Protein AF-A0A382A2X5-F1 (afdb_monomer_lite)

Foldseek 3Di:
DDDDDDDAFDWDKDKDKDKDWPFDFPDKDWPDWDWDDDPDQKIKIKTWMWTATPNDTDIFIFMFIDHPVDDPVVRNVNRVVRRRVVCSVVPIDMDMDMDIDIDGCPVDDDFPWDWDWDFDQDVPPGTDIDIDTDTDDD

Organism: NCBI:txid408172

pLDDT: mean 81.35, std 16.0, range [32.41, 98.06]

Sequence (138 aa):
MTTSAYADAPCNYTNNDKVTFQGQIESIKIMKRSVSPYIDDTRKCIVNIRAKIKDEWYPAVGEFTFSPDMTENDACNHAEHRAKVKVLNDKIPIILESEKNIKCSLTKPKQSCKFIYMNVIMKDLGQQKVRMLNCEKK

Radius of gyration: 34.16 Å; chains: 1; bounding box: 73×80×57 Å

Structure (mmCIF, N/CA/C/O backbone):
data_AF-A0A382A2X5-F1
#
_entry.id   AF-A0A382A2X5-F1
#
loop_
_atom_site.group_PDB
_atom_site.id
_atom_site.type_symbol
_atom_site.label_atom_id
_atom_site.label_alt_id
_atom_site.label_comp_id
_atom_site.label_asym_id
_atom_site.label_entity_id
_atom_site.label_seq_id
_atom_site.pdbx_PDB_ins_code
_atom_site.Cartn_x
_atom_site.Cartn_y
_atom_site.Cartn_z
_atom_site.occupancy
_atom_site.B_iso_or_equiv
_atom_site.auth_seq_id
_atom_site.auth_comp_id
_atom_site.auth_asym_id
_atom_site.auth_atom_id
_atom_site.pdbx_PDB_model_num
ATOM 1 N N . MET A 1 1 ? -31.567 50.053 -0.820 1.00 32.41 1 MET A N 1
ATOM 2 C CA . MET A 1 1 ? -31.714 49.493 0.541 1.00 32.41 1 MET A CA 1
ATOM 3 C C . MET A 1 1 ? -30.603 48.477 0.738 1.00 32.41 1 MET A C 1
ATOM 5 O O . MET A 1 1 ? -30.550 47.515 -0.011 1.00 32.41 1 MET A O 1
ATOM 9 N N . THR A 1 2 ? -29.668 48.738 1.647 1.00 34.53 2 THR A N 1
ATOM 10 C CA . THR A 1 2 ? -28.502 47.890 1.932 1.00 34.53 2 THR A CA 1
ATOM 11 C C . THR A 1 2 ? -28.832 46.950 3.089 1.00 34.53 2 THR A C 1
ATOM 13 O O . THR A 1 2 ? -29.053 47.390 4.212 1.00 34.53 2 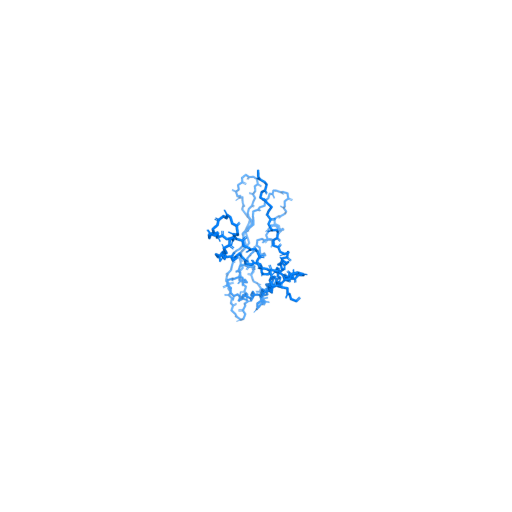THR A O 1
ATOM 16 N N . THR A 1 3 ? -28.910 45.648 2.817 1.00 39.44 3 THR A N 1
ATOM 17 C CA . THR A 1 3 ? -29.064 44.609 3.842 1.00 39.44 3 THR A CA 1
ATOM 18 C C . THR A 1 3 ? -27.700 44.294 4.444 1.00 39.44 3 THR A C 1
ATOM 20 O O . THR A 1 3 ? -26.855 43.684 3.791 1.00 39.44 3 THR A O 1
ATOM 23 N N . SER A 1 4 ? -27.467 44.716 5.684 1.00 39.19 4 SER A N 1
ATOM 24 C CA . SER A 1 4 ? -26.286 44.341 6.460 1.00 39.19 4 SER A CA 1
ATOM 25 C C . SER A 1 4 ? -26.380 42.859 6.839 1.00 39.19 4 SER A C 1
ATOM 27 O O . SER A 1 4 ? -27.227 42.468 7.643 1.00 39.19 4 SER A O 1
ATOM 29 N N . ALA A 1 5 ? -25.519 42.028 6.253 1.00 41.47 5 ALA A N 1
ATOM 30 C CA . ALA A 1 5 ? -25.327 40.648 6.680 1.00 41.47 5 ALA A CA 1
ATOM 31 C C . ALA A 1 5 ? -24.723 40.647 8.094 1.00 41.47 5 ALA A C 1
ATOM 33 O O . ALA A 1 5 ? -23.635 41.178 8.317 1.00 41.47 5 ALA A O 1
ATOM 34 N N . TYR A 1 6 ? -25.441 40.082 9.066 1.00 44.62 6 TYR A N 1
ATOM 35 C CA . TYR A 1 6 ? -24.888 39.809 10.388 1.00 44.62 6 TYR A CA 1
ATOM 36 C C . TYR A 1 6 ? -23.851 38.694 10.237 1.00 44.62 6 TYR A C 1
ATOM 38 O O . TYR A 1 6 ? -24.223 37.550 9.999 1.00 44.62 6 TYR A O 1
ATOM 46 N N . ALA A 1 7 ? -22.565 39.025 10.350 1.00 47.22 7 ALA A N 1
ATOM 47 C CA . ALA A 1 7 ? -21.515 38.020 10.445 1.00 47.22 7 ALA A CA 1
ATOM 48 C C . ALA A 1 7 ? -21.702 37.230 11.751 1.00 47.22 7 ALA A C 1
ATOM 50 O O . ALA A 1 7 ? -21.645 37.809 12.841 1.00 47.22 7 ALA A O 1
ATOM 51 N N . ASP A 1 8 ? -21.966 35.927 11.636 1.00 54.44 8 ASP A N 1
ATOM 52 C CA . ASP A 1 8 ? -21.886 34.995 12.758 1.00 54.44 8 ASP A CA 1
ATOM 53 C C . ASP A 1 8 ? -20.477 35.056 13.359 1.00 54.44 8 ASP A C 1
ATOM 55 O O . ASP A 1 8 ? -19.482 35.192 12.642 1.00 54.44 8 ASP A O 1
ATOM 59 N N . ALA A 1 9 ? -20.384 35.014 14.690 1.00 59.12 9 ALA A N 1
ATOM 60 C CA . ALA A 1 9 ? -19.094 35.019 15.368 1.00 59.12 9 ALA A CA 1
ATOM 61 C C . ALA A 1 9 ? -18.222 33.868 14.827 1.00 59.12 9 ALA A C 1
ATOM 63 O O . ALA A 1 9 ? -18.739 32.759 14.672 1.00 59.12 9 ALA A O 1
ATOM 64 N N . PRO A 1 10 ? -16.924 34.090 14.536 1.00 65.06 10 PRO A N 1
ATOM 65 C CA . PRO A 1 10 ? -16.103 33.071 13.901 1.00 65.06 10 PRO A CA 1
ATOM 66 C C . PRO A 1 10 ? -15.951 31.877 14.850 1.00 65.06 10 PRO A C 1
ATOM 68 O O . PRO A 1 10 ? -15.271 31.952 15.877 1.00 65.06 10 PRO A O 1
ATOM 71 N N . CYS A 1 11 ? -16.625 30.775 14.525 1.00 61.97 11 CYS A N 1
ATOM 72 C CA . CYS A 1 11 ? -16.339 29.475 15.107 1.00 61.97 11 CYS A CA 1
ATOM 73 C C . CYS A 1 11 ? -15.144 28.896 14.356 1.00 61.97 11 CYS A C 1
ATOM 75 O O . CYS A 1 11 ? -15.245 28.550 13.181 1.00 61.97 11 CYS A O 1
ATOM 77 N N . ASN A 1 12 ? -14.008 28.797 15.039 1.00 69.25 12 ASN A N 1
ATOM 78 C CA . ASN A 1 12 ? -12.846 28.122 14.487 1.00 69.25 12 ASN A CA 1
ATOM 79 C C . ASN A 1 12 ? -13.065 26.616 14.623 1.00 69.25 12 ASN A C 1
ATOM 81 O O . ASN A 1 12 ? -13.190 26.095 15.736 1.00 69.25 12 ASN A O 1
ATOM 85 N N . TYR A 1 13 ? -13.143 25.943 13.478 1.00 64.31 13 TYR A N 1
ATOM 86 C CA . TYR A 1 13 ? -13.256 24.496 13.379 1.00 64.31 13 TYR A CA 1
ATOM 87 C C . TYR A 1 13 ? -11.874 23.917 13.088 1.00 64.31 13 TYR A C 1
ATOM 89 O O . TYR A 1 13 ? -11.279 24.198 12.050 1.00 64.31 13 TYR A O 1
ATOM 97 N N . THR A 1 14 ? -11.362 23.119 14.014 1.00 68.50 14 THR A N 1
ATOM 98 C CA . THR A 1 14 ? -10.119 22.362 13.840 1.00 68.50 14 THR A CA 1
ATOM 99 C C . THR A 1 14 ? -10.455 20.882 13.872 1.00 68.50 14 THR A C 1
ATOM 101 O O . THR A 1 14 ? -11.076 20.420 14.830 1.00 68.50 14 THR A O 1
ATOM 104 N N . ASN A 1 15 ? -10.066 20.159 12.824 1.00 65.12 15 ASN A N 1
ATOM 105 C CA . ASN A 1 15 ? -10.174 18.708 12.762 1.00 65.12 15 ASN A CA 1
ATOM 106 C C . ASN A 1 15 ? -8.774 18.114 12.642 1.00 65.12 15 ASN A C 1
ATOM 108 O O . ASN A 1 15 ? -8.062 18.437 11.692 1.00 65.12 15 ASN A O 1
ATOM 112 N N . ASN A 1 16 ? -8.403 17.269 13.596 1.00 72.75 16 ASN A N 1
ATOM 113 C CA . ASN A 1 16 ? -7.147 16.535 13.575 1.00 72.75 16 ASN A CA 1
ATOM 114 C C . ASN A 1 16 ? -7.473 15.049 13.446 1.00 72.75 16 ASN A C 1
ATOM 116 O O . ASN A 1 16 ? -7.922 14.423 14.406 1.00 72.75 16 ASN A O 1
ATOM 120 N N . ASP A 1 17 ? -7.251 14.499 12.256 1.00 70.69 17 ASP A N 1
ATOM 121 C CA . ASP A 1 17 ? -7.463 13.082 11.985 1.00 70.69 17 ASP A CA 1
ATOM 122 C C . ASP A 1 17 ? -6.126 12.335 12.078 1.00 70.69 17 ASP A C 1
ATOM 124 O O . ASP A 1 17 ? -5.119 12.746 11.491 1.00 70.69 17 ASP A O 1
ATOM 128 N N . LYS A 1 18 ? -6.109 11.224 12.813 1.00 75.88 18 LYS A N 1
ATOM 129 C CA . LYS A 1 18 ? -4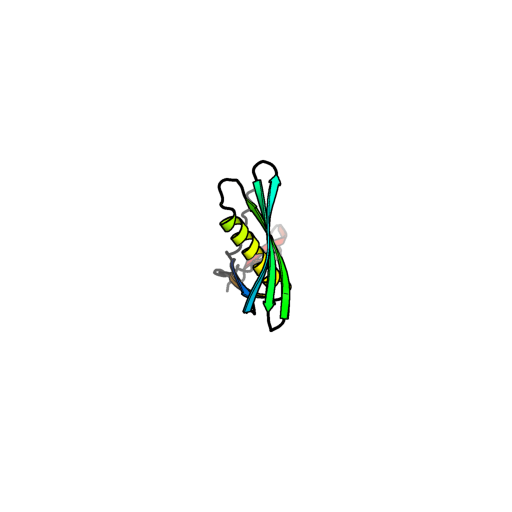.951 10.343 12.974 1.00 75.88 18 LYS A CA 1
ATOM 130 C C . LYS A 1 18 ? -5.320 8.929 12.534 1.00 75.88 18 LYS A C 1
ATOM 132 O O . LYS A 1 18 ? -6.290 8.341 13.007 1.00 75.88 18 LYS A O 1
ATOM 137 N N . VAL A 1 19 ? -4.507 8.371 11.641 1.00 69.25 19 VAL A N 1
ATOM 138 C CA . VAL A 1 19 ? -4.668 7.011 11.111 1.00 69.25 19 VAL A CA 1
ATOM 139 C C . VAL A 1 19 ? -3.542 6.136 11.649 1.00 69.25 19 VAL A C 1
ATOM 141 O O . VAL A 1 19 ? -2.371 6.444 11.430 1.00 69.25 19 VAL A O 1
ATOM 144 N N . THR A 1 20 ? -3.879 5.049 12.347 1.00 70.69 20 THR A N 1
ATOM 145 C CA . THR A 1 20 ? -2.891 4.104 12.897 1.00 70.69 20 THR A CA 1
ATOM 146 C C . THR A 1 20 ? -3.225 2.671 12.471 1.00 70.69 20 THR A C 1
ATOM 148 O O . THR A 1 20 ? -4.340 2.198 12.682 1.00 70.69 20 THR A O 1
ATOM 151 N N . PHE A 1 21 ? -2.256 1.960 11.886 1.00 68.69 21 PHE A N 1
ATOM 152 C CA . PHE A 1 21 ? -2.389 0.540 11.530 1.00 68.69 21 PHE A CA 1
ATOM 153 C C . PHE A 1 21 ? -2.080 -0.345 12.744 1.00 68.69 21 PHE A C 1
ATOM 155 O O . PHE A 1 21 ? -1.018 -0.207 13.351 1.00 68.69 21 PHE A O 1
ATOM 162 N N . GLN A 1 22 ? -2.965 -1.283 13.094 1.00 72.88 22 GLN A N 1
ATOM 163 C CA . GLN A 1 22 ? -2.774 -2.176 14.250 1.00 72.88 22 GLN A CA 1
ATOM 164 C C . GLN A 1 22 ? -2.040 -3.484 13.919 1.00 72.88 22 GLN A C 1
ATOM 166 O O . GLN A 1 22 ? -2.437 -4.577 14.331 1.00 72.88 22 GLN A O 1
ATOM 171 N N . GLY A 1 23 ? -0.946 -3.404 13.170 1.00 73.12 23 GLY A N 1
ATOM 172 C CA . GLY A 1 23 ? -0.146 -4.583 12.874 1.00 73.12 23 GLY A CA 1
ATOM 173 C C . GLY A 1 23 ? 1.008 -4.301 11.931 1.00 73.12 23 GLY A C 1
ATOM 174 O O . GLY A 1 23 ? 1.114 -3.225 11.348 1.00 73.12 23 GLY A O 1
ATOM 175 N N . GLN A 1 24 ? 1.877 -5.296 11.794 1.00 85.25 24 GLN A N 1
ATOM 176 C CA . GLN A 1 24 ? 3.067 -5.231 10.959 1.00 85.25 24 GLN A CA 1
ATOM 177 C C . GLN A 1 24 ? 3.172 -6.480 10.089 1.00 85.25 24 GLN A C 1
ATOM 179 O O . GLN A 1 24 ? 2.712 -7.558 10.466 1.00 85.25 24 GLN A O 1
ATOM 184 N N . ILE A 1 25 ? 3.801 -6.329 8.928 1.00 89.56 25 ILE A N 1
ATOM 185 C CA . ILE A 1 25 ? 4.244 -7.470 8.130 1.00 89.56 25 ILE A CA 1
ATOM 186 C C . ILE A 1 25 ? 5.487 -8.039 8.816 1.00 89.56 25 ILE A C 1
ATOM 188 O O . ILE A 1 25 ? 6.492 -7.345 8.938 1.00 89.56 25 ILE A O 1
ATOM 192 N N . GLU A 1 26 ? 5.429 -9.297 9.243 1.00 91.69 26 GLU A N 1
ATOM 193 C CA . GLU A 1 26 ? 6.560 -9.974 9.891 1.00 91.69 26 GLU A CA 1
ATOM 194 C C . GLU A 1 26 ? 7.668 -10.300 8.889 1.00 91.69 26 GLU A C 1
ATOM 196 O O . GLU A 1 26 ? 8.854 -10.194 9.185 1.00 91.69 26 GLU A O 1
ATOM 201 N N . SER A 1 27 ? 7.281 -10.744 7.692 1.00 93.06 27 SER A N 1
ATOM 202 C CA . SER A 1 27 ? 8.217 -11.080 6.621 1.00 93.06 27 SER A CA 1
ATOM 203 C C . SER A 1 27 ? 7.534 -11.079 5.257 1.00 93.06 27 SER A C 1
ATOM 205 O O . SER A 1 27 ? 6.308 -11.151 5.147 1.00 93.06 27 SER A O 1
ATOM 207 N N . ILE A 1 28 ? 8.342 -11.014 4.202 1.00 94.75 28 ILE A N 1
ATOM 208 C CA . ILE A 1 28 ? 7.887 -11.073 2.813 1.00 94.75 28 ILE A CA 1
ATOM 209 C C . ILE A 1 28 ? 8.652 -12.150 2.048 1.00 94.75 28 ILE A C 1
ATOM 211 O O . ILE A 1 28 ? 9.825 -12.406 2.312 1.00 94.75 28 ILE A O 1
ATOM 215 N N . LYS A 1 29 ? 7.997 -12.745 1.055 1.00 96.19 29 LYS A N 1
ATOM 216 C CA . LYS A 1 29 ? 8.614 -13.598 0.037 1.00 96.19 29 LYS A CA 1
ATOM 217 C C . LYS A 1 29 ? 8.216 -13.087 -1.336 1.00 96.19 29 LYS A C 1
ATOM 219 O O . LYS A 1 29 ? 7.025 -13.025 -1.641 1.00 96.19 29 LYS A O 1
ATOM 224 N N . ILE A 1 30 ? 9.198 -12.735 -2.160 1.00 94.38 30 ILE A N 1
ATOM 225 C CA . ILE A 1 30 ? 8.959 -12.385 -3.562 1.00 94.38 30 ILE A CA 1
ATOM 226 C C . ILE A 1 30 ? 8.787 -13.690 -4.335 1.00 94.38 30 ILE A C 1
ATOM 228 O O . ILE A 1 30 ? 9.703 -14.502 -4.403 1.00 94.38 30 ILE A O 1
ATOM 232 N N . MET A 1 31 ? 7.600 -13.894 -4.898 1.00 95.31 31 MET A N 1
ATOM 233 C CA . MET A 1 31 ? 7.271 -15.097 -5.665 1.00 95.31 31 MET A CA 1
ATOM 234 C C . MET A 1 31 ? 7.620 -14.924 -7.140 1.00 95.31 31 MET A C 1
ATOM 236 O O . MET A 1 31 ? 8.103 -15.850 -7.784 1.00 95.31 31 MET A O 1
ATOM 240 N N . LYS A 1 32 ? 7.343 -13.737 -7.688 1.00 95.31 32 LYS A N 1
ATOM 241 C CA . LYS A 1 32 ? 7.605 -13.413 -9.090 1.00 95.31 32 LYS A CA 1
ATOM 242 C C . LYS A 1 32 ? 7.778 -11.912 -9.254 1.00 95.31 32 LYS A C 1
ATOM 244 O O . LYS A 1 32 ? 6.960 -11.140 -8.759 1.00 95.31 32 LYS A O 1
ATOM 249 N N . ARG A 1 33 ? 8.805 -11.519 -9.998 1.00 96.19 33 ARG A N 1
ATOM 250 C CA . ARG A 1 33 ? 9.045 -10.149 -10.456 1.00 96.19 33 ARG A CA 1
ATOM 251 C C . ARG A 1 33 ? 9.145 -10.190 -11.976 1.00 96.19 33 ARG A C 1
ATOM 253 O O . ARG A 1 33 ? 9.861 -11.031 -12.510 1.00 96.19 33 ARG A O 1
ATOM 260 N N . SER A 1 34 ? 8.402 -9.332 -12.662 1.00 96.25 34 SER A N 1
ATOM 261 C CA . SER A 1 34 ? 8.423 -9.256 -14.124 1.00 96.25 34 SER A CA 1
ATOM 262 C C . SER A 1 34 ? 8.271 -7.821 -14.590 1.00 96.25 34 SER A C 1
ATOM 264 O O . SER A 1 34 ? 7.402 -7.108 -14.090 1.00 96.25 34 SER A O 1
ATOM 266 N N . VAL A 1 35 ? 9.078 -7.438 -15.572 1.00 96.69 35 VAL A N 1
ATOM 267 C CA . VAL A 1 35 ? 8.977 -6.165 -16.281 1.00 96.69 35 VAL A CA 1
ATOM 268 C C . VAL A 1 35 ? 8.566 -6.467 -17.712 1.00 96.69 35 VAL A C 1
ATOM 270 O O . VAL A 1 35 ? 9.129 -7.361 -18.342 1.00 96.69 35 VAL A O 1
ATOM 273 N N . SER A 1 36 ? 7.571 -5.751 -18.214 1.00 95.31 36 SER A N 1
ATOM 274 C CA . SER A 1 36 ? 7.125 -5.870 -19.599 1.00 95.31 36 SER A CA 1
ATOM 275 C C . SER A 1 36 ? 6.861 -4.489 -20.197 1.00 95.31 36 SER A C 1
ATOM 277 O O . SER A 1 36 ? 6.515 -3.566 -19.452 1.00 95.31 36 SER A O 1
ATOM 279 N N . PRO A 1 37 ? 6.980 -4.326 -21.526 1.00 94.81 37 PRO A N 1
ATOM 280 C CA . PRO A 1 37 ? 6.456 -3.149 -22.216 1.00 94.81 37 PRO A CA 1
ATOM 281 C C . PRO A 1 37 ? 4.976 -2.927 -21.876 1.00 94.81 37 PRO A C 1
ATOM 283 O O . PRO A 1 37 ? 4.259 -3.893 -21.588 1.00 94.81 37 PRO A O 1
ATOM 286 N N . TYR A 1 38 ? 4.529 -1.671 -21.873 1.00 87.88 38 TYR A N 1
ATOM 287 C CA . TYR A 1 38 ? 3.139 -1.329 -21.578 1.00 87.88 38 TYR A CA 1
ATOM 288 C C . TYR A 1 38 ? 2.491 -0.471 -22.670 1.00 87.88 38 TYR A C 1
ATOM 290 O O . TYR A 1 38 ? 1.808 -1.026 -23.526 1.00 87.88 38 TYR A O 1
ATOM 298 N N . ILE A 1 39 ? 2.670 0.852 -22.639 1.00 91.19 39 ILE A N 1
ATOM 299 C CA . ILE A 1 39 ? 2.104 1.799 -23.618 1.00 91.19 39 ILE A CA 1
ATOM 300 C C . ILE A 1 39 ? 3.185 2.816 -23.978 1.00 91.19 39 ILE A C 1
ATOM 302 O O . ILE A 1 39 ? 3.877 3.300 -23.080 1.00 91.19 39 ILE A O 1
ATOM 306 N N . ASP A 1 40 ? 3.318 3.140 -25.264 1.00 91.56 40 ASP A N 1
ATOM 307 C CA . ASP A 1 40 ? 4.401 3.976 -25.794 1.00 91.56 40 ASP A CA 1
ATOM 308 C C . ASP A 1 40 ? 5.770 3.447 -25.323 1.00 91.56 40 ASP A C 1
ATOM 310 O O . ASP A 1 40 ? 5.993 2.234 -25.290 1.00 91.56 40 ASP A O 1
ATOM 314 N N . ASP A 1 41 ? 6.663 4.332 -24.884 1.00 90.75 41 ASP A N 1
ATOM 315 C CA . ASP A 1 41 ? 7.971 3.960 -24.337 1.00 90.75 41 ASP A CA 1
ATOM 316 C C . ASP A 1 41 ? 7.922 3.602 -22.837 1.00 90.75 41 ASP A C 1
ATOM 318 O O . ASP A 1 41 ? 8.956 3.495 -22.172 1.00 90.75 41 ASP A O 1
ATOM 322 N N . THR A 1 42 ? 6.730 3.407 -22.258 1.00 95.25 42 THR A N 1
ATOM 323 C CA . THR A 1 42 ? 6.600 3.019 -20.848 1.00 95.25 42 THR A CA 1
ATOM 324 C C . THR A 1 42 ? 6.686 1.510 -20.654 1.00 95.25 42 THR A C 1
ATOM 326 O O . THR A 1 42 ? 6.199 0.694 -21.443 1.00 95.25 42 THR A O 1
ATOM 329 N N . ARG A 1 43 ? 7.277 1.119 -19.530 1.00 96.62 43 ARG A N 1
ATOM 330 C CA . ARG A 1 43 ? 7.327 -0.262 -19.053 1.00 96.62 43 ARG A CA 1
ATOM 331 C C . ARG A 1 43 ? 6.490 -0.388 -17.792 1.00 96.62 43 ARG A C 1
ATOM 333 O O . ARG A 1 43 ? 6.282 0.578 -17.061 1.00 96.62 43 ARG A O 1
ATOM 340 N N . LYS A 1 44 ? 6.018 -1.594 -17.505 1.00 97.25 44 LYS A N 1
ATOM 341 C CA . LYS A 1 44 ? 5.316 -1.922 -16.265 1.00 97.25 44 LYS A CA 1
ATOM 342 C C . LYS A 1 44 ? 6.081 -3.008 -15.524 1.00 97.25 44 LYS A C 1
ATOM 344 O O . LYS A 1 44 ? 6.341 -4.070 -16.084 1.00 97.25 44 LYS A O 1
ATOM 349 N N . CYS A 1 45 ? 6.409 -2.757 -14.258 1.00 97.69 45 CYS A N 1
ATOM 350 C CA . CYS A 1 45 ? 6.848 -3.801 -13.341 1.00 97.69 45 CYS A CA 1
ATOM 351 C C . CYS A 1 45 ? 5.657 -4.353 -12.553 1.00 97.69 45 CYS A C 1
ATOM 353 O O . CYS A 1 45 ? 4.859 -3.597 -11.997 1.00 97.69 45 CYS A O 1
ATOM 355 N N . ILE A 1 46 ? 5.569 -5.679 -12.483 1.00 97.69 46 ILE A N 1
ATOM 356 C CA . ILE A 1 46 ? 4.594 -6.430 -11.695 1.00 97.69 46 ILE A CA 1
ATOM 357 C C . ILE A 1 46 ? 5.363 -7.291 -10.692 1.00 97.69 46 ILE A C 1
ATOM 359 O O . ILE A 1 46 ? 6.233 -8.084 -11.069 1.00 97.69 46 ILE A O 1
ATOM 363 N N . VAL A 1 47 ? 5.033 -7.153 -9.409 1.00 98.06 47 VAL A N 1
ATOM 364 C CA . VAL A 1 47 ? 5.644 -7.912 -8.312 1.00 98.06 47 VAL A CA 1
ATOM 365 C C . VAL A 1 47 ? 4.565 -8.681 -7.561 1.00 98.06 47 VAL A C 1
ATOM 367 O O . VAL A 1 47 ? 3.612 -8.103 -7.045 1.00 98.06 47 VAL A O 1
ATOM 370 N N . ASN A 1 48 ? 4.744 -9.997 -7.483 1.00 97.81 48 ASN A N 1
ATOM 371 C CA . ASN A 1 48 ? 3.918 -10.914 -6.711 1.00 97.81 48 ASN A CA 1
ATOM 372 C C . ASN A 1 48 ? 4.665 -11.279 -5.430 1.00 97.81 48 ASN A C 1
ATOM 374 O O . ASN A 1 48 ? 5.777 -11.815 -5.492 1.00 97.81 48 ASN A O 1
ATOM 378 N N . ILE A 1 49 ? 4.045 -11.034 -4.280 1.00 97.19 49 ILE A N 1
ATOM 379 C CA . ILE A 1 49 ? 4.594 -11.368 -2.968 1.00 97.19 49 ILE A CA 1
ATOM 380 C C . ILE A 1 49 ? 3.656 -12.298 -2.202 1.00 97.19 49 ILE A C 1
ATOM 382 O O . ILE A 1 49 ? 2.448 -12.333 -2.439 1.00 97.19 49 ILE A O 1
ATOM 386 N N . ARG A 1 50 ? 4.213 -13.011 -1.227 1.00 96.81 50 ARG A N 1
ATOM 387 C CA . ARG A 1 50 ? 3.476 -13.464 -0.047 1.00 96.81 50 ARG A CA 1
ATOM 388 C C . ARG A 1 50 ? 3.993 -12.690 1.157 1.00 96.81 50 ARG A C 1
ATOM 390 O O . ARG A 1 50 ? 5.203 -12.638 1.363 1.00 96.81 50 ARG A O 1
ATOM 397 N N . ALA A 1 51 ? 3.101 -12.090 1.929 1.00 95.31 51 ALA A N 1
ATOM 398 C CA . ALA A 1 51 ? 3.425 -11.397 3.169 1.00 95.31 51 ALA A CA 1
ATOM 399 C C . ALA A 1 51 ? 2.921 -12.218 4.355 1.00 95.31 51 ALA A C 1
ATOM 401 O O . ALA A 1 51 ? 1.815 -12.755 4.308 1.00 95.31 51 ALA A O 1
ATOM 402 N N . LYS A 1 52 ? 3.741 -12.327 5.397 1.00 94.50 52 LYS A N 1
ATOM 403 C CA . LYS A 1 52 ? 3.405 -13.035 6.628 1.00 94.50 52 LYS A CA 1
ATOM 404 C C . LYS A 1 52 ? 2.838 -12.052 7.653 1.00 94.50 52 LYS A C 1
ATOM 406 O O . LYS A 1 52 ? 3.503 -11.063 7.969 1.00 94.50 52 LYS A O 1
ATOM 411 N N . ILE A 1 53 ? 1.633 -12.312 8.150 1.00 91.44 53 ILE A N 1
ATOM 412 C CA . ILE A 1 53 ? 0.954 -11.510 9.177 1.00 91.44 53 ILE A CA 1
ATOM 413 C C . ILE A 1 53 ? 0.307 -12.476 10.169 1.00 91.44 53 ILE A C 1
ATOM 415 O O . ILE A 1 53 ? -0.517 -13.285 9.753 1.00 91.44 53 ILE A O 1
ATOM 419 N N . LYS A 1 54 ? 0.642 -12.370 11.463 1.00 88.94 54 LYS A N 1
ATOM 420 C CA . LYS A 1 54 ? 0.095 -13.227 12.532 1.00 88.94 54 LYS A CA 1
ATOM 421 C C . LYS A 1 54 ? 0.223 -14.714 12.187 1.00 88.94 54 LYS A C 1
ATOM 423 O O . LYS A 1 54 ? -0.757 -15.449 12.203 1.00 88.94 54 LYS A O 1
ATOM 428 N N . ASP A 1 55 ? 1.426 -15.127 11.800 1.00 87.81 55 ASP A N 1
ATOM 429 C CA . ASP A 1 55 ? 1.734 -16.507 11.399 1.00 87.81 55 ASP A CA 1
ATOM 430 C C . ASP A 1 55 ? 1.079 -17.046 10.110 1.00 87.81 55 ASP A C 1
ATOM 432 O O . ASP A 1 55 ? 1.449 -18.128 9.648 1.00 87.81 55 ASP A O 1
ATOM 436 N N . GLU A 1 56 ? 0.240 -16.263 9.426 1.00 92.75 56 GLU A N 1
ATOM 437 C CA . GLU A 1 56 ? -0.389 -16.646 8.156 1.00 92.75 56 GLU A CA 1
ATOM 438 C C . GLU A 1 56 ? 0.228 -15.940 6.939 1.00 92.75 56 GLU A C 1
ATOM 440 O O . GLU A 1 56 ? 0.636 -14.778 6.996 1.00 92.75 56 GLU A O 1
ATOM 445 N N . TRP A 1 57 ? 0.293 -16.645 5.802 1.00 95.44 57 TRP A N 1
ATOM 446 C CA . TRP A 1 57 ? 0.815 -16.111 4.539 1.00 95.44 57 TRP A CA 1
ATOM 447 C C . TRP A 1 57 ? -0.306 -15.624 3.623 1.00 95.44 57 TRP A C 1
ATOM 449 O O . TRP A 1 57 ? -1.106 -16.420 3.131 1.00 95.44 57 TRP A O 1
ATOM 459 N N . TYR A 1 58 ? -0.276 -14.339 3.278 1.00 95.19 58 TYR A N 1
ATOM 460 C CA . TYR A 1 58 ? -1.238 -13.707 2.380 1.00 95.19 58 TYR A CA 1
ATOM 461 C C . TYR A 1 58 ? -0.587 -13.300 1.055 1.00 95.19 58 TYR A C 1
ATOM 463 O O . TYR A 1 58 ? 0.463 -12.651 1.061 1.00 95.19 58 TYR A O 1
ATOM 471 N N . PRO A 1 59 ? -1.172 -13.664 -0.099 1.00 96.44 59 PRO A N 1
ATOM 472 C CA . PRO A 1 59 ? -0.670 -13.235 -1.395 1.00 96.44 59 PRO A CA 1
ATOM 473 C C . PRO A 1 59 ? -1.054 -11.779 -1.683 1.00 96.44 59 PRO A C 1
ATOM 475 O O . PRO A 1 59 ? -2.163 -11.348 -1.374 1.00 96.44 59 PRO A O 1
ATOM 478 N N . ALA A 1 60 ? -0.168 -11.045 -2.351 1.00 96.56 60 ALA A N 1
ATOM 479 C CA . ALA A 1 60 ? -0.497 -9.760 -2.954 1.00 96.56 60 ALA A CA 1
ATOM 480 C C . ALA A 1 60 ? 0.301 -9.500 -4.223 1.00 96.56 60 ALA A C 1
ATOM 482 O O . ALA A 1 60 ? 1.392 -10.029 -4.432 1.00 96.56 60 ALA A O 1
ATOM 483 N N . VAL A 1 61 ? -0.270 -8.634 -5.053 1.00 97.56 61 VAL A N 1
ATOM 484 C CA . VAL A 1 61 ? 0.314 -8.188 -6.313 1.00 97.56 61 VAL A CA 1
ATOM 485 C C . VAL A 1 61 ? 0.342 -6.673 -6.311 1.00 97.56 61 VAL A C 1
ATOM 487 O O . VAL A 1 61 ? -0.654 -6.034 -5.955 1.00 97.56 61 VAL A O 1
ATOM 490 N N . GLY A 1 62 ? 1.481 -6.115 -6.695 1.00 97.25 62 GLY A N 1
ATOM 491 C CA . GLY A 1 62 ? 1.657 -4.690 -6.908 1.00 97.25 62 GLY A CA 1
ATOM 492 C C . GLY A 1 62 ? 2.211 -4.424 -8.297 1.00 97.25 62 GLY A C 1
ATOM 493 O O . GLY A 1 62 ? 2.988 -5.211 -8.838 1.00 97.25 62 GLY A O 1
ATOM 494 N N . GLU A 1 63 ? 1.784 -3.304 -8.868 1.00 97.62 63 GLU A N 1
ATOM 495 C CA . GLU A 1 63 ? 2.134 -2.890 -10.222 1.00 97.62 63 GLU A CA 1
ATOM 496 C C . GLU A 1 63 ? 2.625 -1.447 -10.217 1.00 97.62 63 GLU A C 1
ATOM 498 O O . GLU A 1 63 ? 2.088 -0.598 -9.493 1.00 97.62 63 GLU A O 1
ATOM 503 N N . PHE A 1 64 ? 3.614 -1.153 -11.053 1.00 97.81 64 PHE A N 1
ATOM 504 C CA . PHE A 1 64 ? 4.106 0.200 -11.269 1.00 97.81 64 PHE A CA 1
ATOM 505 C C . PHE A 1 64 ? 4.503 0.403 -12.732 1.00 97.81 64 PHE A C 1
ATOM 507 O O . PHE A 1 64 ? 5.323 -0.346 -13.260 1.00 97.81 64 PHE A O 1
ATOM 514 N N . THR A 1 65 ? 3.911 1.407 -13.379 1.00 97.44 65 THR A N 1
ATOM 515 C CA . THR A 1 65 ? 4.266 1.829 -14.741 1.00 97.44 65 THR A CA 1
ATOM 516 C C . THR A 1 65 ? 5.278 2.965 -14.663 1.00 97.44 65 THR A C 1
ATOM 518 O O . THR A 1 65 ? 5.109 3.871 -13.849 1.00 97.44 65 THR A O 1
ATOM 521 N N . PHE A 1 66 ? 6.315 2.915 -15.493 1.00 96.94 66 PHE A N 1
ATOM 522 C CA . PHE A 1 66 ? 7.427 3.856 -15.476 1.00 96.94 66 PHE A CA 1
ATOM 523 C C . PHE A 1 66 ? 7.933 4.160 -16.890 1.00 96.94 66 PHE A C 1
ATOM 525 O O . PHE A 1 66 ? 7.916 3.298 -17.772 1.00 96.94 66 PHE A O 1
ATOM 532 N N . SER A 1 67 ? 8.376 5.39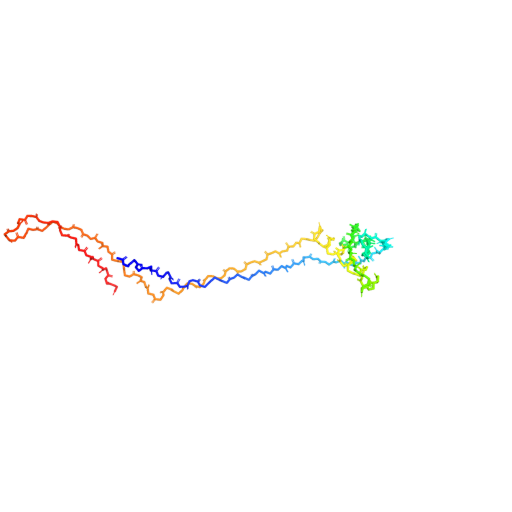9 -17.087 1.00 94.75 67 SER A N 1
ATOM 533 C CA . SER A 1 67 ? 9.026 5.874 -18.313 1.00 94.75 67 SER A CA 1
ATOM 534 C C . SER A 1 67 ? 10.487 5.400 -18.393 1.00 94.75 67 SER A C 1
ATOM 536 O O . SER A 1 67 ? 11.030 4.934 -17.386 1.00 94.75 67 SER A O 1
ATOM 538 N N . PRO A 1 68 ? 11.160 5.536 -19.552 1.00 93.56 68 PRO A N 1
ATOM 539 C CA . PRO A 1 68 ? 12.562 5.143 -19.719 1.00 93.56 68 PRO A CA 1
ATOM 540 C C . PRO A 1 68 ? 13.535 5.820 -18.745 1.00 93.56 68 PRO A C 1
ATOM 542 O O . PRO A 1 68 ? 14.574 5.241 -18.440 1.00 93.56 68 PRO A O 1
ATOM 545 N N . ASP A 1 69 ? 13.176 6.996 -18.225 1.00 94.81 69 ASP A N 1
ATOM 546 C CA . ASP A 1 69 ? 13.993 7.789 -17.298 1.00 94.81 69 ASP A CA 1
ATOM 547 C C . ASP A 1 69 ? 14.176 7.142 -15.912 1.00 94.81 69 ASP A C 1
ATOM 549 O O . ASP A 1 69 ? 15.055 7.543 -15.151 1.00 94.81 69 ASP A O 1
ATOM 553 N N . MET A 1 70 ? 13.353 6.146 -15.557 1.00 95.19 70 MET A N 1
ATOM 554 C CA . MET A 1 70 ? 13.438 5.427 -14.283 1.00 95.19 70 MET A CA 1
ATOM 555 C C . MET A 1 70 ? 14.036 4.029 -14.471 1.00 95.19 70 MET A C 1
ATOM 557 O O . MET A 1 70 ? 13.731 3.316 -15.431 1.00 95.19 70 MET A O 1
ATOM 561 N N . THR A 1 71 ? 14.856 3.599 -13.508 1.00 96.06 71 THR A N 1
ATOM 562 C CA . THR A 1 71 ? 15.434 2.253 -13.527 1.00 96.06 71 THR A CA 1
ATOM 563 C C . THR A 1 71 ? 14.375 1.184 -13.253 1.00 96.06 71 THR A C 1
ATOM 565 O O . THR A 1 71 ? 13.427 1.384 -12.490 1.00 96.06 71 THR A O 1
ATOM 568 N N . GLU A 1 72 ? 14.561 -0.002 -13.837 1.00 94.56 72 GLU A N 1
ATOM 569 C CA . GLU A 1 72 ? 13.656 -1.131 -13.597 1.00 94.56 72 GLU A CA 1
ATOM 570 C C . GLU A 1 72 ? 13.615 -1.534 -12.118 1.00 94.56 72 GLU A C 1
ATOM 572 O O . GLU A 1 72 ? 12.563 -1.918 -11.606 1.00 94.56 72 GLU A O 1
ATOM 577 N N . ASN A 1 73 ? 14.746 -1.426 -11.413 1.00 96.44 73 ASN A N 1
ATOM 578 C CA . ASN A 1 73 ? 14.823 -1.788 -10.004 1.00 96.44 73 ASN A CA 1
ATOM 579 C C . ASN A 1 73 ? 13.991 -0.837 -9.136 1.00 96.44 73 ASN A C 1
ATOM 581 O O . ASN A 1 73 ? 13.221 -1.305 -8.301 1.00 96.44 73 ASN A O 1
ATOM 585 N N . ASP A 1 74 ? 14.082 0.473 -9.371 1.00 97.19 74 ASP A N 1
ATOM 586 C CA . ASP A 1 74 ? 13.303 1.466 -8.622 1.00 97.19 74 ASP A CA 1
ATOM 587 C C . ASP A 1 74 ? 11.806 1.303 -8.885 1.00 97.19 74 ASP A C 1
ATOM 589 O O . ASP A 1 74 ? 11.001 1.246 -7.951 1.00 97.19 74 ASP A O 1
ATOM 593 N N . ALA A 1 75 ? 11.430 1.101 -10.148 1.00 96.81 75 ALA A N 1
ATOM 594 C CA . ALA A 1 75 ? 10.054 0.807 -10.524 1.00 96.81 75 ALA A CA 1
ATOM 595 C C . ALA A 1 75 ? 9.522 -0.463 -9.841 1.00 96.81 75 ALA A C 1
ATOM 597 O O . ALA A 1 75 ? 8.409 -0.480 -9.304 1.00 96.81 75 ALA A O 1
ATOM 598 N N . CYS A 1 76 ? 10.316 -1.533 -9.810 1.00 97.12 76 CYS A N 1
ATOM 599 C CA . CYS A 1 76 ? 9.935 -2.762 -9.125 1.00 97.12 76 CYS A CA 1
ATOM 600 C C . CYS A 1 76 ? 9.900 -2.617 -7.600 1.00 97.12 76 CYS A C 1
ATOM 602 O O . CYS A 1 76 ? 9.064 -3.260 -6.966 1.00 97.12 76 CYS A O 1
ATOM 604 N N . ASN A 1 77 ? 10.723 -1.754 -7.004 1.00 97.19 77 ASN A N 1
ATOM 605 C CA . ASN A 1 77 ? 10.635 -1.423 -5.581 1.00 97.19 77 ASN A CA 1
ATOM 606 C C . ASN A 1 77 ? 9.325 -0.683 -5.270 1.00 97.19 77 ASN A C 1
ATOM 608 O O . ASN A 1 77 ? 8.666 -0.990 -4.274 1.00 97.19 77 ASN A O 1
ATOM 612 N N . HIS A 1 78 ? 8.878 0.219 -6.151 1.00 97.62 78 HIS A N 1
ATOM 613 C CA . HIS A 1 78 ? 7.556 0.842 -6.037 1.00 97.62 78 HIS A CA 1
ATOM 614 C C . HIS A 1 78 ? 6.417 -0.175 -6.176 1.00 97.62 78 HIS A C 1
ATOM 616 O O . HIS A 1 78 ? 5.461 -0.139 -5.394 1.00 97.62 78 HIS A O 1
ATOM 622 N N . ALA A 1 79 ? 6.511 -1.102 -7.132 1.00 97.31 79 ALA A N 1
ATOM 623 C CA . ALA A 1 79 ? 5.537 -2.180 -7.296 1.00 97.31 79 ALA A CA 1
ATOM 624 C C . ALA A 1 79 ? 5.489 -3.090 -6.054 1.00 97.31 79 ALA A C 1
ATOM 626 O O . ALA A 1 79 ? 4.411 -3.392 -5.545 1.00 97.31 79 ALA A O 1
ATOM 627 N N . GLU A 1 80 ? 6.642 -3.465 -5.500 1.00 96.94 80 GLU A N 1
ATOM 628 C CA . GLU A 1 80 ? 6.734 -4.238 -4.260 1.00 96.94 80 GLU A CA 1
ATOM 629 C C . GLU A 1 80 ? 6.131 -3.484 -3.066 1.00 96.94 80 GLU A C 1
ATOM 631 O O . GLU A 1 80 ? 5.363 -4.058 -2.291 1.00 96.94 80 GLU A O 1
ATOM 636 N N . HIS A 1 81 ? 6.423 -2.188 -2.929 1.00 96.31 81 HIS A N 1
ATOM 637 C CA . HIS A 1 81 ? 5.839 -1.345 -1.887 1.00 96.31 81 HIS A CA 1
ATOM 638 C C . HIS A 1 81 ? 4.309 -1.305 -1.991 1.00 96.31 81 HIS A C 1
ATOM 640 O O . HIS A 1 81 ? 3.612 -1.497 -0.995 1.00 96.31 81 HIS A O 1
ATOM 646 N N . ARG A 1 82 ? 3.766 -1.145 -3.205 1.00 96.56 82 ARG A N 1
ATOM 647 C CA . ARG A 1 82 ? 2.316 -1.205 -3.448 1.00 96.56 82 ARG A CA 1
ATOM 648 C C . ARG A 1 82 ? 1.722 -2.557 -3.056 1.00 96.56 82 ARG A C 1
ATOM 650 O O . ARG A 1 82 ? 0.652 -2.588 -2.454 1.00 96.56 82 ARG A O 1
ATOM 657 N N . ALA A 1 83 ? 2.421 -3.658 -3.334 1.00 96.56 83 ALA A N 1
ATOM 658 C CA . ALA A 1 83 ? 1.987 -4.989 -2.917 1.00 96.56 83 ALA A CA 1
ATOM 659 C C . A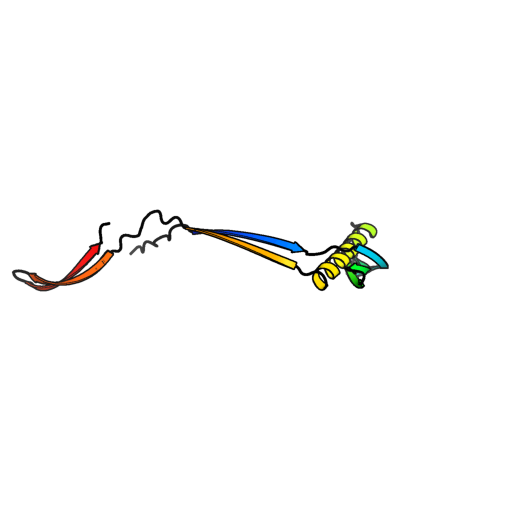LA A 1 83 ? 1.929 -5.121 -1.382 1.00 96.56 83 ALA A C 1
ATOM 661 O O . ALA A 1 83 ? 0.955 -5.655 -0.856 1.00 96.56 83 ALA A O 1
ATOM 662 N N . LYS A 1 84 ? 2.924 -4.590 -0.653 1.00 93.69 84 LYS A N 1
ATOM 663 C CA . LYS A 1 84 ? 2.942 -4.571 0.825 1.00 93.69 84 LYS A CA 1
ATOM 664 C C . LYS A 1 84 ? 1.771 -3.774 1.396 1.00 93.69 84 LYS A C 1
ATOM 666 O O . LYS A 1 84 ? 1.037 -4.288 2.236 1.00 93.69 84 LYS A O 1
ATOM 671 N N . VAL A 1 85 ? 1.568 -2.550 0.904 1.00 92.31 85 VAL A N 1
ATOM 672 C CA . VAL A 1 85 ? 0.460 -1.676 1.328 1.00 92.31 85 VAL A CA 1
ATOM 673 C C . VAL A 1 85 ? -0.893 -2.341 1.079 1.00 92.31 85 VAL A C 1
ATOM 675 O O . VAL A 1 85 ? -1.779 -2.253 1.925 1.00 92.31 85 VAL A O 1
ATOM 678 N N . LYS A 1 86 ? -1.044 -3.067 -0.035 1.00 93.50 86 LYS A N 1
ATOM 679 C CA . LYS A 1 86 ? -2.270 -3.814 -0.332 1.00 93.50 86 LYS A CA 1
ATOM 680 C C . LYS A 1 86 ? -2.589 -4.854 0.745 1.00 93.50 86 LYS A C 1
ATOM 682 O O . LYS A 1 86 ? -3.704 -4.865 1.248 1.00 93.50 86 LYS A O 1
ATOM 687 N N . VAL A 1 87 ? -1.613 -5.669 1.161 1.00 92.81 87 VAL A N 1
ATOM 688 C CA . VAL A 1 87 ? -1.844 -6.645 2.246 1.00 92.81 87 VAL A CA 1
ATOM 689 C C . VAL A 1 87 ? -2.185 -5.941 3.559 1.00 92.81 87 VAL A C 1
ATOM 691 O O . VAL A 1 87 ? -3.086 -6.390 4.263 1.00 92.81 87 VAL A O 1
ATOM 694 N N . LEU A 1 88 ? -1.492 -4.843 3.886 1.00 89.38 88 LEU A N 1
ATOM 695 C CA . LEU A 1 88 ? -1.778 -4.070 5.098 1.00 89.38 88 LEU A CA 1
ATOM 696 C C . LEU A 1 88 ? -3.235 -3.595 5.117 1.00 89.38 88 LEU A C 1
ATOM 698 O O . LEU A 1 88 ? -3.931 -3.845 6.093 1.00 89.38 88 LEU A O 1
ATOM 702 N N . ASN A 1 89 ? -3.712 -2.991 4.028 1.00 87.88 89 ASN A N 1
ATOM 703 C CA . ASN A 1 89 ? -5.088 -2.500 3.930 1.00 87.88 89 ASN A CA 1
ATOM 704 C C . ASN A 1 89 ? -6.131 -3.628 3.942 1.00 87.88 89 ASN A C 1
ATOM 706 O O . ASN A 1 89 ? -7.201 -3.461 4.520 1.00 87.88 89 ASN A O 1
ATOM 710 N N . ASP A 1 90 ? -5.827 -4.770 3.321 1.00 88.69 90 ASP A N 1
ATOM 711 C CA . ASP A 1 90 ? -6.782 -5.874 3.187 1.00 88.69 90 ASP A CA 1
ATOM 712 C C . ASP A 1 90 ? -6.892 -6.730 4.461 1.00 88.69 90 ASP A C 1
ATOM 714 O O . ASP A 1 90 ? -7.910 -7.396 4.670 1.00 88.69 90 ASP A O 1
ATOM 718 N N . LYS A 1 91 ? -5.827 -6.800 5.275 1.00 88.62 91 LYS A N 1
ATOM 719 C CA . LYS A 1 91 ? -5.711 -7.764 6.388 1.00 88.62 91 LYS A CA 1
ATOM 720 C C . LYS A 1 91 ? -5.495 -7.142 7.757 1.00 88.62 91 LYS A C 1
ATOM 722 O O . LYS A 1 91 ? -5.784 -7.804 8.753 1.00 88.62 91 LYS A O 1
ATOM 727 N N . ILE A 1 92 ? -4.989 -5.914 7.839 1.00 84.50 92 ILE A N 1
ATOM 728 C CA . ILE A 1 92 ? -4.718 -5.259 9.119 1.00 84.50 92 ILE A CA 1
ATOM 729 C C . ILE A 1 92 ? -5.804 -4.217 9.389 1.00 84.50 92 ILE A C 1
ATOM 731 O O . ILE A 1 92 ? -6.011 -3.327 8.566 1.00 84.50 92 ILE A O 1
ATOM 735 N N . PRO A 1 93 ? -6.497 -4.290 10.540 1.00 78.00 93 PRO A N 1
ATOM 736 C CA . PRO A 1 93 ? -7.479 -3.280 10.897 1.00 78.00 93 PRO A CA 1
ATOM 737 C C . PRO A 1 93 ? -6.812 -1.907 11.051 1.00 78.00 93 PRO A C 1
ATOM 739 O O . PRO A 1 93 ? -5.750 -1.766 11.669 1.00 78.00 93 PRO A O 1
ATOM 742 N N . ILE A 1 94 ? -7.463 -0.893 10.482 1.00 73.75 94 ILE A N 1
ATOM 743 C CA . ILE A 1 94 ? -7.073 0.512 10.591 1.00 73.75 94 ILE A CA 1
ATOM 744 C C . ILE A 1 94 ? -7.912 1.144 11.700 1.00 73.75 94 ILE A C 1
ATOM 746 O O . ILE A 1 94 ? -9.141 1.091 11.645 1.00 73.75 94 ILE A O 1
ATOM 750 N N . ILE A 1 95 ? -7.260 1.764 12.685 1.00 72.88 95 ILE A N 1
ATOM 751 C CA . ILE A 1 95 ? -7.941 2.648 13.634 1.00 72.88 95 ILE A CA 1
ATOM 752 C C . ILE A 1 95 ? -7.897 4.073 13.087 1.00 72.88 95 ILE A C 1
ATOM 754 O O . ILE A 1 95 ? -6.829 4.595 12.751 1.00 72.88 95 ILE A O 1
ATOM 758 N N . LEU A 1 96 ? -9.078 4.686 13.021 1.00 73.94 96 LEU A N 1
ATOM 759 C CA . LEU A 1 96 ? -9.285 6.080 12.653 1.00 73.94 96 LEU A CA 1
ATOM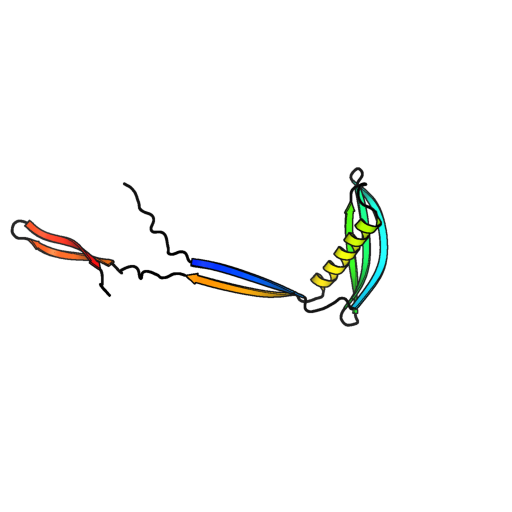 760 C C . LEU A 1 96 ? -9.712 6.854 13.902 1.00 73.94 96 LEU A C 1
ATOM 762 O O . LEU A 1 96 ? -10.813 6.652 14.412 1.00 73.94 96 LEU A O 1
ATOM 766 N N . GLU A 1 97 ? -8.841 7.731 14.387 1.00 75.12 97 GLU A N 1
ATOM 767 C CA . GLU A 1 97 ? -9.135 8.660 15.479 1.00 75.12 97 GLU A CA 1
ATOM 768 C C . GLU A 1 97 ? -9.338 10.055 14.881 1.00 75.12 97 GLU A C 1
ATOM 770 O O . GLU A 1 97 ? -8.526 10.514 14.079 1.00 75.12 97 GLU A O 1
ATOM 775 N N . SER A 1 98 ? -10.433 10.724 15.241 1.00 71.50 98 SER A N 1
ATOM 776 C CA . SER A 1 98 ? -10.760 12.071 14.761 1.00 71.50 98 SER A CA 1
ATOM 777 C C . SER A 1 98 ? -11.063 12.962 15.955 1.00 71.50 98 SER A C 1
ATOM 779 O O . SER A 1 98 ? -12.026 12.727 16.690 1.00 71.50 98 SER A O 1
ATOM 781 N N . GLU A 1 99 ? -10.236 13.982 16.157 1.00 75.12 99 GLU A N 1
ATOM 782 C CA . GLU A 1 99 ? -10.444 14.994 17.185 1.00 75.12 99 GLU A CA 1
ATOM 783 C C . GLU A 1 99 ? -11.019 16.264 16.559 1.00 75.12 99 GLU A C 1
ATOM 785 O O . GLU A 1 99 ? -10.325 17.042 15.896 1.00 75.12 99 GLU A O 1
ATOM 790 N N . LYS A 1 100 ? -12.310 16.496 16.813 1.00 70.94 100 LYS A N 1
ATOM 79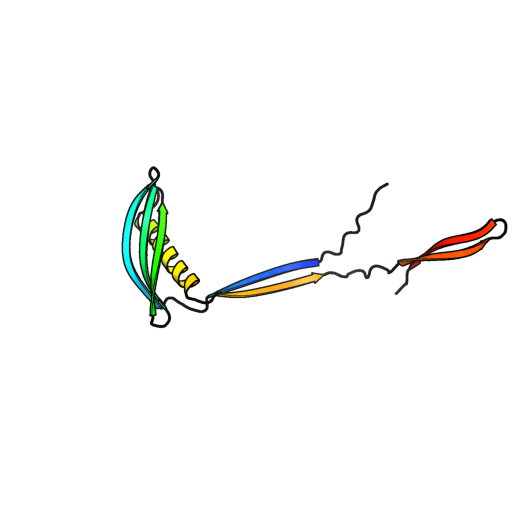1 C CA . LYS A 1 100 ? -13.031 17.691 16.367 1.00 70.94 100 LYS A CA 1
ATOM 792 C C . LYS A 1 100 ? -13.073 18.720 17.485 1.00 70.94 100 LYS A C 1
ATOM 794 O O . LYS A 1 100 ? -13.809 18.569 18.456 1.00 70.94 100 LYS A O 1
ATOM 799 N N . ASN A 1 101 ? -12.321 19.799 17.318 1.00 67.56 101 ASN A N 1
ATOM 800 C CA . ASN A 1 101 ? -12.294 20.918 18.247 1.00 67.56 101 ASN A CA 1
ATOM 801 C C . ASN A 1 101 ? -13.025 22.118 17.631 1.00 67.56 101 ASN A C 1
ATOM 803 O O . ASN A 1 101 ? -12.551 22.713 16.661 1.00 67.56 101 ASN A O 1
ATOM 807 N N . ILE A 1 102 ? -14.173 22.482 18.214 1.00 71.19 102 ILE A N 1
ATOM 808 C CA . ILE A 1 102 ? -14.909 23.716 17.906 1.00 71.19 102 ILE A CA 1
ATOM 809 C C . ILE A 1 102 ? -14.603 24.753 18.983 1.00 71.19 102 ILE A C 1
ATOM 811 O O . ILE A 1 102 ? -14.918 24.563 20.157 1.00 71.19 102 ILE A O 1
ATOM 815 N N . LYS A 1 103 ? -14.017 25.880 18.575 1.00 70.00 103 LYS A N 1
ATOM 816 C CA . LYS A 1 103 ? -13.866 27.067 19.423 1.00 70.00 103 LYS A CA 1
ATOM 817 C C . LYS A 1 103 ? -14.726 28.190 18.858 1.00 70.00 103 LYS A C 1
ATOM 819 O O . LYS A 1 103 ? -14.320 28.880 17.926 1.00 70.00 103 LYS A O 1
ATOM 824 N N . CYS A 1 104 ? -15.911 28.375 19.430 1.00 64.75 104 CYS A N 1
ATOM 825 C CA . CYS A 1 104 ? -16.777 29.509 19.119 1.00 64.75 104 CYS A CA 1
ATOM 826 C C . CYS A 1 104 ? -16.503 30.659 20.092 1.00 64.75 104 CYS A C 1
ATOM 828 O O . CYS A 1 104 ? -16.693 30.522 21.300 1.00 64.75 104 CYS A O 1
ATOM 830 N N . SER A 1 105 ? -16.070 31.807 19.572 1.00 64.06 105 SER A N 1
ATOM 831 C CA . SER A 1 105 ? -15.933 33.023 20.378 1.00 64.06 105 SER A CA 1
ATOM 832 C C . SER A 1 105 ? -17.304 33.682 20.552 1.00 64.06 105 SER A C 1
ATOM 834 O O . SER A 1 105 ? -17.719 34.497 19.734 1.00 64.06 105 SER A O 1
ATOM 836 N N . LEU A 1 106 ? -18.037 33.351 21.619 1.00 61.44 106 LEU A N 1
ATOM 837 C CA . LEU A 1 106 ? -19.287 34.039 21.982 1.00 61.44 106 LEU A CA 1
ATOM 838 C C . LEU A 1 106 ? -18.995 35.370 22.695 1.00 61.44 106 LEU A C 1
ATOM 840 O O . LEU A 1 106 ? -19.477 35.623 23.796 1.00 61.44 106 LEU A O 1
ATOM 844 N N . THR A 1 107 ? -18.171 36.236 22.104 1.00 56.72 107 THR A N 1
ATOM 845 C CA . THR A 1 107 ? -17.689 37.451 22.788 1.00 56.72 107 THR A CA 1
ATOM 846 C C . THR A 1 107 ? -18.737 38.553 22.936 1.00 56.72 107 THR A C 1
ATOM 848 O O . THR A 1 107 ? -18.465 39.551 23.598 1.00 56.72 107 THR A O 1
ATOM 851 N N . LYS A 1 108 ? -19.955 38.387 22.406 1.00 57.12 108 LYS A N 1
ATOM 852 C CA . LYS A 1 108 ? -21.106 39.238 22.745 1.00 57.12 108 LYS A CA 1
ATOM 853 C C . LYS A 1 108 ? -22.375 38.382 22.745 1.00 57.12 108 LYS A C 1
ATOM 855 O O . LYS A 1 108 ? -22.776 37.948 21.664 1.00 57.12 108 LYS A O 1
ATOM 860 N N . PRO A 1 109 ? -23.040 38.123 23.891 1.00 55.09 109 PRO A N 1
ATOM 861 C CA . PRO A 1 109 ? -24.403 37.612 23.840 1.00 55.09 109 PRO A CA 1
ATOM 862 C C . PRO A 1 109 ? -25.220 38.624 23.036 1.00 55.09 109 PRO A C 1
ATOM 864 O O . PRO A 1 109 ? -25.284 39.801 23.395 1.00 55.09 109 PRO A O 1
ATOM 867 N N . LYS A 1 110 ? -25.774 38.191 21.899 1.00 56.00 110 LYS A N 1
ATOM 868 C CA . LYS A 1 110 ? -26.652 39.022 21.071 1.00 56.00 110 LYS A CA 1
ATOM 869 C C . LYS A 1 110 ? -27.762 39.513 22.002 1.00 56.00 110 LYS A C 1
ATOM 871 O O . LYS A 1 110 ? -28.454 38.682 22.590 1.00 56.00 110 LYS A O 1
ATOM 876 N N . GLN A 1 111 ? -27.878 40.828 22.211 1.00 58.22 111 GLN A N 1
ATOM 877 C CA . GLN A 1 111 ? -28.986 41.377 22.992 1.00 58.22 111 GLN A CA 1
ATOM 878 C C . GLN A 1 111 ? -30.276 40.848 22.364 1.00 58.22 111 GLN A C 1
ATOM 880 O O . GLN A 1 111 ? -30.524 41.045 21.172 1.00 58.22 111 GLN A O 1
ATOM 885 N N . SER A 1 112 ? -31.034 40.083 23.146 1.00 62.94 112 SER A N 1
ATOM 886 C CA . SER A 1 112 ? -32.284 39.480 22.706 1.00 62.94 112 SER A CA 1
ATOM 887 C C . SER A 1 112 ? -33.317 40.604 22.678 1.00 62.94 112 SER A C 1
ATOM 889 O O . SER A 1 112 ? -33.944 40.949 23.678 1.00 62.94 112 SER A O 1
ATOM 891 N N . CYS A 1 113 ? -33.391 41.275 21.531 1.00 73.75 113 CYS A N 1
ATOM 892 C CA . CYS A 1 113 ? -34.391 42.291 21.276 1.00 73.75 113 CYS A CA 1
ATOM 893 C C . CYS A 1 113 ? -35.562 41.660 20.534 1.00 73.75 113 CYS A C 1
ATOM 895 O O . CYS A 1 113 ? -35.385 41.057 19.473 1.00 73.75 113 CYS A O 1
ATOM 897 N N . LYS A 1 114 ? -36.767 41.812 21.073 1.00 76.88 114 LYS A N 1
ATOM 898 C CA . LYS A 1 114 ? -38.008 41.370 20.438 1.00 76.88 114 LYS A CA 1
ATOM 899 C C . LYS A 1 114 ? -38.846 42.588 20.092 1.00 76.88 114 LYS A C 1
ATOM 901 O O . LYS A 1 114 ? -38.913 43.550 20.853 1.00 76.88 114 LYS A O 1
ATOM 906 N N . PHE A 1 115 ? -39.499 42.548 18.937 1.00 81.38 115 PHE A N 1
ATOM 907 C CA . PHE A 1 115 ? -40.514 43.542 18.624 1.00 81.38 115 PHE A CA 1
ATOM 908 C C . PHE A 1 115 ? -41.810 43.170 19.332 1.00 81.38 115 PHE A C 1
ATOM 910 O O . PHE A 1 115 ? -42.313 42.062 19.156 1.00 81.38 115 PHE A O 1
ATOM 917 N N . ILE A 1 116 ? -42.348 44.103 20.103 1.00 81.62 116 ILE A N 1
ATOM 918 C CA . ILE A 1 116 ? -43.671 43.994 20.711 1.00 81.62 116 ILE A CA 1
ATOM 919 C C . ILE A 1 116 ? -44.592 45.032 20.079 1.00 81.62 116 ILE A C 1
ATOM 921 O O . ILE A 1 116 ? -44.149 46.104 19.660 1.00 81.62 116 ILE A O 1
ATOM 925 N N . TYR A 1 117 ? -45.873 44.698 19.983 1.00 82.94 117 TYR A N 1
ATOM 926 C CA . TYR A 1 117 ? -46.896 45.604 19.477 1.00 82.94 117 TYR A CA 1
ATOM 927 C C . TYR A 1 117 ? -47.846 45.945 20.615 1.00 82.94 117 TYR A C 1
ATOM 929 O O . TYR A 1 117 ? -48.392 45.038 21.240 1.00 82.94 117 TYR A O 1
ATOM 937 N N . MET A 1 118 ? -48.054 47.232 20.867 1.00 79.81 118 MET A N 1
ATOM 938 C CA . MET A 1 118 ? -48.962 47.709 21.906 1.00 79.81 118 MET A CA 1
ATOM 939 C C . MET A 1 118 ? -50.012 48.624 21.300 1.00 79.81 118 MET A C 1
ATOM 941 O O . MET A 1 118 ? -49.692 49.500 20.499 1.00 79.81 118 MET A O 1
ATOM 945 N N . ASN A 1 119 ? -51.263 48.425 21.703 1.00 85.62 119 ASN A N 1
ATOM 946 C CA . ASN A 1 119 ? -52.339 49.348 21.377 1.00 85.62 119 ASN A CA 1
ATOM 947 C C . ASN A 1 119 ? -52.331 50.469 22.421 1.00 85.62 119 ASN A C 1
ATOM 949 O O . ASN A 1 119 ? -52.533 50.205 23.604 1.00 85.62 119 ASN A O 1
ATOM 953 N N . VAL A 1 120 ? -52.078 51.700 21.994 1.00 82.62 120 VAL A N 1
ATOM 954 C CA . VAL A 1 120 ? -52.060 52.894 22.847 1.00 82.62 120 VAL A CA 1
ATOM 955 C C . VAL A 1 120 ? -53.110 53.885 22.361 1.00 82.62 120 VAL A C 1
ATOM 957 O O . VAL A 1 120 ? -53.384 53.965 21.168 1.00 82.62 120 VAL A O 1
ATOM 960 N N . ILE A 1 121 ? -53.717 54.636 23.276 1.00 82.75 121 ILE A N 1
ATOM 961 C CA . ILE A 1 121 ? -54.663 55.702 22.928 1.00 82.75 121 ILE A CA 1
ATOM 962 C C . ILE A 1 121 ? -53.878 57.008 22.900 1.00 82.75 121 ILE A C 1
ATOM 964 O O . ILE A 1 121 ? -53.421 57.477 23.942 1.00 82.75 121 ILE A O 1
ATOM 968 N N . MET A 1 122 ? -53.698 57.581 21.713 1.00 76.62 122 MET A N 1
ATOM 969 C CA . MET A 1 122 ? -53.065 58.888 21.561 1.00 76.62 122 MET A CA 1
ATOM 970 C C . MET A 1 122 ? -54.131 59.980 21.583 1.00 76.62 122 MET A C 1
ATOM 972 O O . MET A 1 122 ? -55.174 59.859 20.933 1.00 76.62 122 MET A O 1
ATOM 976 N N . LYS A 1 123 ? -53.858 61.059 22.323 1.00 68.56 123 LYS A N 1
ATOM 977 C CA . LYS A 1 123 ? -54.702 62.256 22.305 1.00 68.56 123 LYS A CA 1
ATOM 978 C C . LYS A 1 123 ? -54.750 62.775 20.860 1.00 68.56 123 LYS A C 1
ATOM 980 O O . LYS A 1 123 ? -53.714 62.849 20.209 1.00 68.56 123 LYS A O 1
ATOM 985 N N . ASP A 1 124 ? -55.959 63.013 20.360 1.00 75.56 124 ASP A N 1
ATOM 986 C CA . ASP A 1 124 ? -56.286 63.498 19.005 1.00 75.56 124 ASP A CA 1
ATOM 987 C C . ASP A 1 124 ? -56.170 62.492 17.839 1.00 75.56 124 ASP A C 1
ATOM 989 O O . ASP A 1 124 ? -56.654 62.778 16.747 1.00 75.56 124 ASP A O 1
ATOM 993 N N . LEU A 1 125 ? -55.617 61.290 18.051 1.00 73.44 125 LEU A N 1
ATOM 994 C CA . LEU A 1 125 ? -55.451 60.275 16.990 1.00 73.44 125 LEU A CA 1
ATOM 995 C C . LEU A 1 125 ? -56.152 58.934 17.270 1.00 73.44 125 LEU A C 1
ATOM 997 O O . LEU A 1 125 ? -56.155 58.049 16.413 1.00 73.44 125 LEU A O 1
ATOM 1001 N N . GLY A 1 126 ? -56.750 58.770 18.452 1.00 79.62 126 GLY A N 1
ATOM 1002 C CA . GLY A 1 126 ? -57.472 57.555 18.834 1.00 79.62 126 GLY A CA 1
ATOM 1003 C C . GLY A 1 126 ? -56.556 56.362 19.139 1.00 79.62 126 GLY A C 1
ATOM 1004 O O . GLY A 1 126 ? -55.398 56.526 19.526 1.00 79.62 126 GLY A O 1
ATOM 1005 N N . GLN A 1 127 ? -57.095 55.142 19.029 1.00 81.62 127 GLN A N 1
ATOM 1006 C CA . GLN A 1 127 ? -56.343 53.906 19.278 1.00 81.62 127 GLN A CA 1
ATOM 1007 C C . GLN A 1 127 ? -55.340 53.634 18.150 1.00 81.62 127 GLN A C 1
ATOM 1009 O O . GLN A 1 127 ? -55.723 53.487 16.991 1.00 81.62 127 GLN A O 1
ATOM 1014 N N . GLN A 1 128 ? -54.061 53.498 18.496 1.00 78.25 128 GLN A N 1
ATOM 1015 C CA . GLN A 1 128 ? -52.976 53.196 17.568 1.00 78.25 128 GLN A CA 1
ATOM 1016 C C . GLN A 1 128 ? -52.181 51.968 18.005 1.00 78.25 128 GLN A C 1
ATOM 1018 O O . GLN A 1 128 ? -51.895 51.787 19.186 1.00 78.25 128 GLN A O 1
ATOM 1023 N N . LYS A 1 129 ? -51.770 51.136 17.040 1.00 82.81 129 LYS A N 1
ATOM 1024 C CA . LYS A 1 129 ? -50.913 49.968 17.278 1.00 82.81 129 LYS A CA 1
ATOM 1025 C C . LYS A 1 129 ? -49.454 50.330 17.017 1.00 82.81 129 LYS A C 1
ATOM 1027 O O . LYS A 1 129 ? -49.017 50.400 15.870 1.00 82.81 129 LYS A O 1
ATOM 1032 N N . VAL A 1 130 ? -48.693 50.538 18.083 1.00 84.12 130 VAL A N 1
ATOM 1033 C CA . VAL A 1 130 ? -47.288 50.952 18.020 1.00 84.12 130 VAL A CA 1
ATOM 1034 C C . VAL A 1 130 ? -46.380 49.730 18.088 1.00 84.12 130 VAL A C 1
ATOM 1036 O O . VAL A 1 130 ? -46.566 48.849 18.926 1.00 84.12 130 VAL A O 1
ATOM 1039 N N . ARG A 1 131 ? -45.380 49.679 17.201 1.00 84.00 131 ARG A N 1
ATOM 1040 C CA . ARG A 1 131 ? -44.313 48.671 17.211 1.00 84.00 131 ARG A CA 1
ATOM 1041 C C . ARG A 1 131 ? -43.128 49.206 18.006 1.00 84.00 131 ARG A C 1
ATOM 1043 O O . ARG A 1 131 ? -42.530 50.201 17.610 1.00 84.00 131 ARG A O 1
ATOM 1050 N N . MET A 1 132 ? -42.752 48.517 19.075 1.00 80.69 132 MET A N 1
ATOM 1051 C CA . MET A 1 132 ? -41.608 48.875 19.913 1.00 80.69 132 MET A CA 1
ATOM 1052 C C . MET A 1 132 ? -40.554 47.775 19.864 1.00 80.69 132 MET A C 1
ATOM 1054 O O . MET A 1 132 ? -40.881 46.588 19.868 1.00 80.69 132 MET A O 1
ATOM 1058 N N . LEU A 1 133 ? -39.281 48.165 19.813 1.00 81.19 133 LEU A N 1
ATOM 1059 C CA . LEU A 1 133 ? -38.165 47.246 20.003 1.00 81.19 133 LEU A CA 1
ATOM 1060 C C . LEU A 1 133 ? -37.883 47.153 21.505 1.00 81.19 133 LEU A C 1
ATOM 1062 O O . LEU A 1 133 ? -37.423 48.123 22.102 1.00 81.19 133 LEU A O 1
ATOM 1066 N N . ASN A 1 134 ? -38.170 46.005 22.112 1.00 78.31 134 ASN A N 1
ATOM 1067 C CA . ASN A 1 134 ? -37.848 45.741 23.507 1.00 78.31 134 ASN A CA 1
ATOM 1068 C C . ASN A 1 134 ? -36.573 44.902 23.579 1.00 78.31 134 ASN A C 1
ATOM 1070 O O . ASN A 1 134 ? -36.562 43.769 23.103 1.00 78.31 134 ASN A O 1
ATOM 1074 N N . CYS A 1 135 ? -35.513 45.458 24.154 1.00 77.81 135 CYS A N 1
ATOM 1075 C CA . CYS A 1 135 ? -34.243 44.773 24.360 1.00 77.81 135 CYS A CA 1
ATOM 1076 C C . CYS A 1 135 ? -34.060 44.496 25.849 1.00 77.81 135 CYS A C 1
ATOM 1078 O O . CYS A 1 135 ? -33.996 45.435 26.642 1.00 77.81 135 CYS A O 1
ATOM 1080 N N . GLU A 1 136 ? -33.930 43.226 26.226 1.00 69.88 136 GLU A N 1
ATOM 1081 C CA . GLU A 1 136 ? -33.546 42.867 27.592 1.00 69.88 136 GLU A CA 1
ATOM 1082 C C . GLU A 1 136 ? -32.098 43.322 27.835 1.00 69.88 136 GLU A C 1
ATOM 1084 O O . GLU A 1 136 ? -31.165 42.872 27.161 1.00 69.88 136 GLU A O 1
ATOM 1089 N N . LYS A 1 137 ? -31.901 44.257 28.773 1.00 58.22 137 LYS A N 1
ATOM 1090 C CA . LYS A 1 137 ? -30.566 44.589 29.282 1.00 58.22 137 LYS A CA 1
ATOM 1091 C C . LYS A 1 137 ? -30.181 43.512 30.300 1.00 58.22 137 LYS A C 1
ATOM 1093 O O . LYS A 1 137 ? -30.944 43.278 31.232 1.00 58.22 137 LYS A O 1
ATOM 1098 N N . LYS A 1 138 ? -29.041 42.850 30.086 1.00 55.22 138 LYS A N 1
ATOM 1099 C CA . LYS A 1 138 ? -28.389 42.039 31.124 1.00 55.22 138 LYS A CA 1
ATOM 1100 C C . LYS A 1 138 ? -27.777 42.939 32.185 1.00 55.22 138 LYS A C 1
ATOM 1102 O O . LYS A 1 138 ? -27.274 44.015 31.788 1.00 55.22 138 LYS A O 1
#

Secondary structure (DSSP, 8-state):
------PPP-EEEEEEEEEEES----EEEEEEEEEEE-STT-EEEEEEEEEEETTEEEEEEEEEEE-TTS-HHHHHHHHHHHHHHHHHHHHSPEEEEEEEEEEE---SPPP-EEEEEEEEEETTTEEEEEEEEEE---